Protein AF-A0AAV4F346-F1 (afdb_monomer)

pLDDT: mean 86.77, std 13.12, range [37.09, 98.25]

Secondary structure (DSSP, 8-state):
-PPP--HHHHHHHTT----TTSPPPEEEEEEEEEPTT-SSEEEEEEEEEETTTTEEEEEEEEEEE--S---TT-HHHHHHHHHHHHH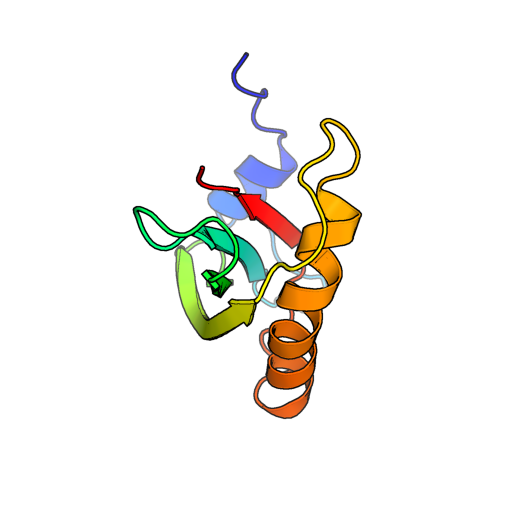HHHHHH-GGG--SEEEE--B-

Nearest PDB structures (foldseek):
  6ozq-assembly1_B  TM=9.103E-01  e=1.142E-09  Mus musculus
  6oze-assembly1_A  TM=8.322E-01  e=4.819E-10  Homo sapiens
  6ozo-assembly1_A  TM=8.824E-01  e=2.114E-09  Mus musculus
  4nsp-assembly1_A  TM=8.240E-01  e=9.861E-09  Homo sapiens
  6ozh-assembly2_D  TM=8.062E-01  e=1.311E-07  Ciona intestinalis

InterPro domains:
  IPR007581 Endonuclease V [PF04493] (25-92)
  IPR007581 Endonuclease V [PTHR28511] (25-101)

Foldseek 3Di:
DPDDCDVVNVCFQVVVDADPVRHWAKEKEWEWAADPPDPFKIKIKIWIATPNVRDTPDIDIDIGTQPDDDDPPCVCVRPVVVCVVVVVVCVVPPVVRPHPYYDYDYDD

Mean predicted aligned error: 6.36 Å

Solvent-accessible surface area (backbone atoms only — not comparable to full-atom values): 6373 Å² total; per-residue (Å²): 136,81,75,76,76,50,70,67,56,50,29,36,58,69,49,76,51,62,45,98,87,71,42,72,49,27,41,25,42,35,39,45,36,59,42,89,98,38,89,38,47,27,40,30,37,40,38,24,26,35,48,46,78,63,43,76,77,45,75,49,74,45,82,40,74,43,84,62,80,92,46,94,94,50,57,64,76,53,45,49,75,58,47,47,60,57,52,54,48,39,57,74,77,45,53,93,63,58,55,77,44,79,48,80,52,78,50,130

Radius of gyration: 15.75 Å; Cα contacts (8 Å, |Δi|>4): 179; chains: 1; bounding box: 38×28×38 Å

Sequence (108 aa):
MLTEDTPEIAALVGGQRRKPDGGRYFVGGVDISFIKGNNEDACACLSVLRMPDLKLVYQRMEMVKLTQPYIPGFLAFREVPALLPLFDHLRGVAPQFWPDVGSSCISD

Structure (mmCIF, N/CA/C/O backbone):
data_AF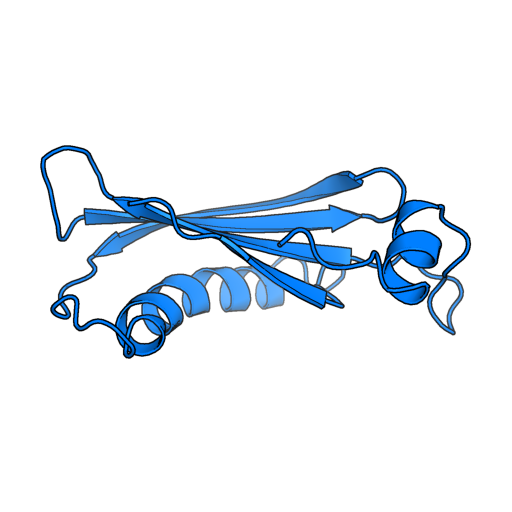-A0AAV4F346-F1
#
_entry.id   AF-A0AAV4F346-F1
#
loop_
_atom_site.group_PDB
_atom_site.id
_atom_site.type_symbol
_atom_site.label_atom_id
_atom_site.label_alt_id
_atom_site.label_comp_id
_atom_site.label_asym_id
_atom_site.label_entity_id
_atom_site.label_seq_id
_atom_site.pdbx_PDB_ins_code
_atom_site.Cartn_x
_atom_site.Cartn_y
_atom_site.Cartn_z
_atom_site.occupancy
_atom_site.B_iso_or_equiv
_atom_site.auth_seq_id
_atom_site.auth_comp_id
_atom_site.auth_asym_id
_atom_site.auth_atom_id
_atom_site.pdbx_PDB_model_num
ATOM 1 N N . MET A 1 1 ? 13.177 15.736 12.372 1.00 37.09 1 MET A N 1
ATOM 2 C CA . MET A 1 1 ? 14.178 14.669 12.184 1.00 37.09 1 MET A CA 1
ATOM 3 C C . MET A 1 1 ? 13.830 13.997 10.862 1.00 37.09 1 MET A C 1
ATOM 5 O O . MET A 1 1 ? 13.162 12.977 10.848 1.00 37.09 1 MET A O 1
ATOM 9 N N . LEU A 1 2 ? 14.108 14.688 9.751 1.00 41.72 2 LEU A N 1
ATOM 10 C CA . LEU A 1 2 ? 13.887 14.138 8.414 1.00 41.72 2 LEU A CA 1
ATOM 11 C C . LEU A 1 2 ? 15.025 13.146 8.195 1.00 41.72 2 LEU A C 1
ATOM 13 O O . LEU A 1 2 ? 16.184 13.514 8.373 1.00 41.72 2 LEU A O 1
ATOM 17 N N . THR A 1 3 ? 14.680 11.886 7.961 1.00 48.03 3 THR A N 1
ATOM 18 C CA . THR A 1 3 ? 15.636 10.815 7.688 1.00 48.03 3 THR A CA 1
ATOM 19 C C . THR A 1 3 ? 16.557 11.250 6.562 1.00 48.03 3 THR A C 1
ATOM 21 O O . THR A 1 3 ? 16.075 11.707 5.528 1.00 48.03 3 THR A O 1
ATOM 24 N N . GLU A 1 4 ? 17.867 11.130 6.767 1.00 56.09 4 GLU A N 1
ATOM 25 C CA . GLU A 1 4 ? 18.823 11.212 5.670 1.00 56.0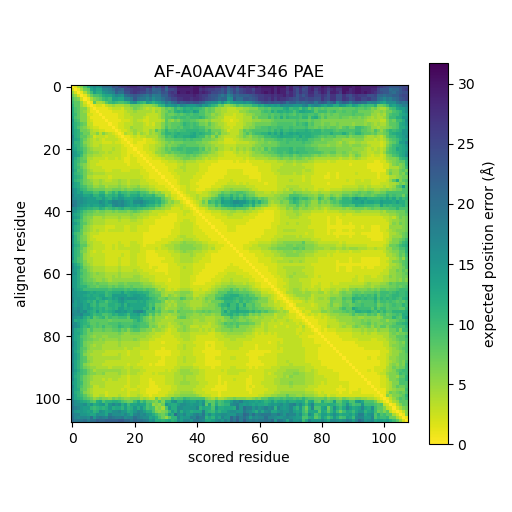9 4 GLU A CA 1
ATOM 26 C C . GLU A 1 4 ? 18.367 10.221 4.598 1.00 56.09 4 GLU A C 1
ATOM 28 O O . GLU A 1 4 ? 18.182 9.034 4.892 1.00 56.09 4 GLU A O 1
ATOM 33 N N . ASP A 1 5 ? 18.107 10.714 3.386 1.00 58.53 5 ASP A N 1
ATOM 34 C CA . ASP A 1 5 ? 17.777 9.867 2.248 1.00 58.53 5 ASP A CA 1
ATOM 35 C C . ASP A 1 5 ? 18.894 8.836 2.106 1.00 58.53 5 ASP A C 1
ATOM 37 O O . ASP A 1 5 ? 20.011 9.139 1.681 1.00 58.53 5 ASP A O 1
ATOM 41 N N . THR A 1 6 ? 18.611 7.600 2.513 1.00 68.75 6 THR A N 1
ATOM 42 C CA . THR A 1 6 ? 19.563 6.510 2.348 1.00 68.75 6 THR A CA 1
ATOM 43 C C . THR A 1 6 ? 19.848 6.412 0.845 1.00 68.75 6 THR A C 1
ATOM 45 O O . THR A 1 6 ? 18.895 6.438 0.059 1.00 68.75 6 THR A O 1
ATOM 48 N N . PRO A 1 7 ? 21.115 6.304 0.403 1.00 77.94 7 PRO A N 1
ATOM 49 C CA . PRO A 1 7 ? 21.479 6.324 -1.019 1.00 77.94 7 PRO A CA 1
ATOM 50 C C . PRO A 1 7 ? 20.693 5.312 -1.869 1.00 77.94 7 PRO A C 1
ATOM 52 O O . PRO A 1 7 ? 20.486 5.521 -3.062 1.00 77.94 7 PRO A O 1
ATOM 55 N N . GLU A 1 8 ? 20.187 4.244 -1.253 1.00 79.19 8 GLU A N 1
ATOM 56 C CA . GLU A 1 8 ? 19.286 3.280 -1.883 1.00 79.19 8 GLU A CA 1
ATOM 57 C C . GLU A 1 8 ? 17.926 3.863 -2.298 1.00 79.19 8 GLU A C 1
ATOM 59 O O . GLU A 1 8 ? 17.458 3.578 -3.403 1.00 79.19 8 GLU A O 1
ATOM 64 N N . ILE A 1 9 ? 17.293 4.674 -1.441 1.00 80.62 9 ILE A N 1
ATOM 65 C CA . ILE A 1 9 ? 16.019 5.348 -1.735 1.00 80.62 9 ILE A CA 1
ATOM 66 C C . ILE A 1 9 ? 16.243 6.387 -2.830 1.00 80.62 9 ILE A C 1
ATOM 68 O O . ILE A 1 9 ? 15.497 6.416 -3.808 1.00 80.62 9 ILE A O 1
ATOM 72 N N . ALA A 1 10 ? 17.317 7.174 -2.728 1.00 83.75 10 ALA A N 1
ATOM 73 C CA . ALA A 1 10 ? 17.678 8.146 -3.754 1.00 83.75 10 ALA A CA 1
ATOM 74 C C . ALA A 1 10 ? 17.913 7.473 -5.119 1.00 83.75 10 ALA A C 1
ATOM 76 O O . ALA A 1 10 ? 17.401 7.941 -6.134 1.00 83.75 10 ALA A O 1
ATOM 77 N N . ALA A 1 11 ? 18.602 6.328 -5.158 1.00 83.81 11 ALA A N 1
ATOM 78 C CA . ALA A 1 11 ? 18.811 5.566 -6.389 1.00 83.81 11 ALA A CA 1
ATOM 79 C C . ALA A 1 11 ? 17.508 4.965 -6.951 1.00 83.81 11 ALA A C 1
ATOM 81 O O . ALA A 1 11 ? 17.344 4.858 -8.171 1.00 83.81 11 ALA A O 1
ATOM 82 N N . LEU A 1 12 ? 16.577 4.567 -6.079 1.00 86.75 12 LEU A N 1
ATOM 83 C CA . LEU A 1 12 ? 15.258 4.063 -6.458 1.00 86.75 12 LEU A CA 1
ATOM 84 C C . LEU A 1 12 ? 14.395 5.166 -7.088 1.00 86.75 12 LEU A C 1
ATOM 86 O O . LEU A 1 12 ? 13.855 4.979 -8.180 1.00 86.75 12 LEU A O 1
ATOM 90 N N . VAL A 1 13 ? 14.305 6.317 -6.418 1.00 87.00 13 VAL A N 1
ATOM 91 C CA . VAL A 1 13 ? 13.552 7.498 -6.868 1.00 87.00 13 VAL A CA 1
ATOM 92 C C . VAL A 1 13 ? 14.190 8.110 -8.114 1.00 87.00 13 VAL A C 1
ATOM 94 O O . VAL A 1 13 ? 13.491 8.439 -9.065 1.00 87.00 13 VAL A O 1
ATOM 97 N N . GLY A 1 14 ? 15.521 8.181 -8.170 1.00 87.31 14 GLY A N 1
ATOM 98 C CA . GLY A 1 14 ? 16.277 8.666 -9.326 1.00 87.31 14 GLY A CA 1
ATOM 99 C C . GLY A 1 14 ? 16.290 7.706 -10.521 1.00 87.31 14 GLY A C 1
ATOM 100 O O . GLY A 1 14 ? 16.859 8.026 -11.563 1.00 87.31 14 GLY A O 1
ATOM 101 N N . GLY A 1 15 ? 15.697 6.513 -10.399 1.00 85.62 15 GLY A N 1
ATOM 102 C CA . GLY A 1 15 ? 15.623 5.527 -11.481 1.00 85.62 15 GLY A CA 1
ATOM 103 C C . GLY A 1 15 ? 16.950 4.849 -11.828 1.00 85.62 15 GLY A C 1
ATOM 104 O O . GLY A 1 15 ? 17.020 4.132 -12.829 1.00 85.62 15 GLY A O 1
ATOM 105 N N . GLN A 1 16 ? 17.980 5.056 -11.008 1.00 88.00 16 GLN A N 1
ATOM 106 C CA . GLN A 1 16 ? 19.303 4.444 -11.138 1.00 88.00 16 GLN A CA 1
ATOM 107 C C . GLN A 1 16 ? 19.300 2.980 -10.678 1.00 88.00 16 GLN A C 1
ATOM 109 O O . GLN A 1 16 ? 20.185 2.211 -11.047 1.00 88.00 16 GLN A O 1
ATOM 114 N N . ARG A 1 17 ? 18.284 2.571 -9.907 1.00 86.62 17 ARG A N 1
ATOM 115 C CA . ARG A 1 17 ? 18.113 1.201 -9.420 1.00 86.62 17 ARG A CA 1
ATOM 116 C C . ARG A 1 17 ? 17.117 0.408 -10.274 1.00 86.62 17 ARG A C 1
ATOM 118 O O . ARG A 1 17 ? 16.020 0.880 -10.579 1.00 86.62 17 ARG A O 1
ATOM 125 N N . ARG A 1 18 ? 17.478 -0.832 -10.617 1.00 88.81 18 ARG A N 1
ATOM 126 C CA . ARG A 1 18 ? 16.610 -1.834 -11.262 1.00 88.81 18 ARG A CA 1
ATOM 127 C C . ARG A 1 18 ? 16.751 -3.189 -10.583 1.00 88.81 18 ARG A C 1
ATOM 129 O O . ARG A 1 18 ? 17.762 -3.445 -9.932 1.00 88.81 18 ARG A O 1
ATOM 136 N N . LYS A 1 19 ? 15.730 -4.030 -10.730 1.00 89.19 19 LYS A N 1
ATOM 137 C CA . LYS A 1 19 ? 15.772 -5.418 -10.270 1.00 89.19 19 LYS A CA 1
ATOM 138 C C . LYS A 1 19 ? 16.825 -6.218 -11.056 1.00 89.19 19 LYS A C 1
ATOM 140 O O . LYS A 1 19 ? 17.169 -5.813 -12.170 1.00 89.19 19 LYS A O 1
ATOM 145 N N . PRO A 1 20 ? 17.309 -7.360 -10.527 1.00 89.38 20 PRO A N 1
ATOM 146 C CA . PRO A 1 20 ? 18.265 -8.223 -11.230 1.00 89.38 20 PRO A CA 1
ATOM 147 C C . PRO A 1 20 ? 17.792 -8.691 -12.615 1.00 89.38 20 PRO A C 1
ATOM 149 O O . PRO A 1 20 ? 18.605 -8.893 -13.508 1.00 89.38 20 PRO A O 1
ATOM 152 N N . ASP A 1 21 ? 16.479 -8.817 -12.809 1.00 91.19 21 ASP A N 1
ATOM 153 C CA . ASP A 1 21 ? 15.834 -9.177 -14.077 1.00 91.19 21 ASP A CA 1
ATOM 154 C C . ASP A 1 21 ? 15.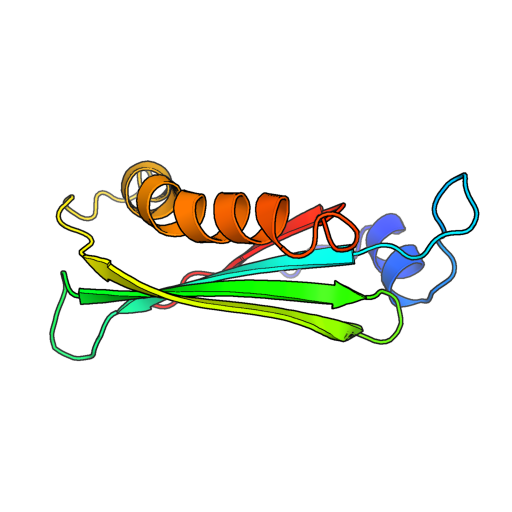631 -7.979 -15.034 1.00 91.19 21 ASP A C 1
ATOM 156 O O . ASP A 1 21 ? 15.013 -8.108 -16.089 1.00 91.19 21 ASP A O 1
ATOM 160 N N . GLY A 1 22 ? 16.125 -6.790 -14.674 1.00 90.44 22 GLY A N 1
ATOM 161 C CA . GLY A 1 22 ? 15.925 -5.547 -15.423 1.00 90.44 22 GLY A CA 1
ATOM 162 C C . GLY A 1 22 ? 14.560 -4.881 -15.200 1.00 90.44 22 GLY A C 1
ATOM 163 O O . GLY A 1 22 ? 14.301 -3.813 -15.778 1.00 90.44 22 GLY A O 1
ATOM 164 N N . GLY A 1 23 ? 13.713 -5.471 -14.353 1.00 91.12 23 GLY A N 1
ATOM 165 C CA . GLY A 1 23 ? 12.391 -4.990 -13.985 1.00 91.12 23 GLY A CA 1
ATOM 166 C C . GLY A 1 23 ? 12.402 -3.707 -13.153 1.00 91.12 23 GLY A C 1
ATOM 167 O O . GLY A 1 23 ? 13.424 -3.262 -12.613 1.00 91.12 23 GLY A O 1
ATOM 168 N N . ARG A 1 24 ? 11.222 -3.085 -13.063 1.00 93.31 24 ARG A N 1
ATOM 169 C CA . ARG A 1 24 ? 10.977 -1.924 -12.198 1.00 93.31 24 ARG A CA 1
ATOM 170 C C . ARG A 1 24 ? 10.626 -2.383 -10.786 1.00 93.31 24 ARG A C 1
ATOM 172 O O . ARG A 1 24 ? 10.048 -3.452 -10.600 1.00 93.31 24 ARG A O 1
ATOM 179 N N . TYR A 1 25 ? 10.963 -1.543 -9.819 1.00 94.88 25 TYR A N 1
ATOM 180 C CA . TYR A 1 25 ? 10.547 -1.713 -8.435 1.00 94.88 25 TYR A CA 1
ATOM 181 C C . TYR A 1 25 ? 9.140 -1.168 -8.209 1.00 94.88 25 TYR A C 1
ATOM 183 O O . TYR A 1 25 ? 8.733 -0.187 -8.841 1.00 94.88 25 TYR A O 1
ATOM 191 N N . PHE A 1 26 ? 8.443 -1.790 -7.270 1.00 95.62 26 PHE A N 1
ATOM 192 C CA . PHE A 1 26 ? 7.126 -1.412 -6.799 1.00 95.62 26 PHE A CA 1
ATOM 193 C C . PHE A 1 26 ? 7.187 -1.057 -5.316 1.00 95.62 26 PHE A C 1
ATOM 195 O O . PHE A 1 26 ? 7.701 -1.827 -4.504 1.00 95.62 26 PHE A O 1
ATOM 202 N N . VAL A 1 27 ? 6.653 0.109 -4.967 1.00 95.56 27 VAL A N 1
ATOM 203 C CA . VAL A 1 27 ? 6.542 0.580 -3.585 1.00 95.56 27 VAL A CA 1
ATOM 204 C C . VAL A 1 27 ? 5.078 0.521 -3.180 1.00 95.56 27 VAL A C 1
ATOM 206 O O . VAL A 1 27 ? 4.226 1.114 -3.839 1.00 95.56 27 VAL A O 1
ATOM 209 N N . GLY A 1 28 ? 4.793 -0.221 -2.116 1.00 95.56 28 GLY A N 1
ATOM 210 C CA . GLY A 1 28 ? 3.470 -0.333 -1.521 1.00 95.56 28 GLY A CA 1
ATOM 211 C C . GLY A 1 28 ? 3.273 0.726 -0.442 1.00 95.56 28 GLY A C 1
ATOM 212 O O . GLY A 1 28 ? 4.120 0.869 0.436 1.00 95.56 28 GLY A O 1
ATOM 213 N N . GLY A 1 29 ? 2.159 1.445 -0.495 1.00 95.50 29 GLY A N 1
ATOM 214 C CA . GLY A 1 29 ? 1.696 2.335 0.565 1.00 95.50 29 GLY A CA 1
ATOM 215 C C . GLY A 1 29 ? 0.408 1.795 1.168 1.00 95.50 29 GLY A C 1
ATOM 216 O O . GLY A 1 29 ? -0.521 1.483 0.418 1.00 95.50 29 GLY A O 1
ATOM 217 N N . VAL A 1 30 ? 0.351 1.698 2.492 1.00 95.31 30 VAL A N 1
ATOM 218 C CA . VAL A 1 30 ? -0.873 1.361 3.226 1.00 95.31 30 VAL A CA 1
ATOM 219 C C . VAL A 1 30 ? -1.267 2.485 4.166 1.00 95.31 30 VAL A C 1
ATOM 221 O O . VAL A 1 30 ? -0.395 3.149 4.725 1.00 95.31 30 VAL A O 1
ATOM 224 N N . ASP A 1 31 ? -2.571 2.685 4.316 1.00 94.12 31 ASP A N 1
ATOM 225 C CA . ASP A 1 31 ? -3.149 3.649 5.252 1.00 94.12 31 ASP A CA 1
ATOM 226 C C . ASP A 1 31 ? -4.476 3.133 5.795 1.00 94.12 31 ASP A C 1
ATOM 228 O O . ASP A 1 31 ? -5.175 2.366 5.126 1.00 94.12 31 ASP A O 1
ATOM 232 N N . ILE A 1 32 ? -4.803 3.541 7.016 1.00 92.75 32 ILE A N 1
ATOM 233 C CA . ILE A 1 32 ? -6.118 3.340 7.607 1.00 92.75 32 ILE A CA 1
ATOM 234 C C . ILE A 1 32 ? -6.581 4.675 8.174 1.00 92.75 32 ILE A C 1
ATOM 236 O O . ILE A 1 32 ? -5.912 5.246 9.031 1.00 92.75 32 ILE A O 1
ATOM 240 N N . SER A 1 33 ? -7.748 5.133 7.725 1.00 91.62 33 SER A N 1
ATOM 241 C CA . SER A 1 33 ? -8.345 6.394 8.173 1.00 91.62 33 SER A CA 1
ATOM 242 C C . SER A 1 33 ? -9.708 6.155 8.807 1.00 91.62 33 SER A C 1
ATOM 244 O O . SER A 1 33 ? -10.558 5.477 8.222 1.00 91.62 33 SER A O 1
ATOM 246 N N . PHE A 1 34 ? -9.958 6.748 9.971 1.00 89.25 34 PHE A N 1
ATOM 247 C CA . PHE A 1 34 ? -11.248 6.653 10.656 1.00 89.25 34 PHE A CA 1
ATOM 248 C C . PHE A 1 34 ? -12.307 7.575 10.039 1.00 89.25 34 PHE A C 1
ATOM 250 O O . PHE A 1 34 ? -12.019 8.662 9.529 1.00 89.25 34 PHE A O 1
ATOM 257 N N . ILE A 1 35 ? -13.574 7.161 10.110 1.00 88.00 35 ILE A N 1
ATOM 258 C CA . ILE A 1 35 ? -14.693 8.042 9.773 1.00 88.00 35 ILE A CA 1
ATOM 259 C C . ILE A 1 35 ? -14.848 9.078 10.890 1.00 88.00 35 ILE A C 1
ATOM 261 O O . ILE A 1 35 ? -14.942 8.739 12.067 1.00 88.00 35 ILE A O 1
ATOM 265 N N . LYS A 1 36 ? -14.935 10.364 10.535 1.00 84.06 36 LYS A N 1
ATOM 266 C CA . LYS A 1 36 ? -15.106 11.443 11.522 1.00 84.06 36 LYS A CA 1
ATOM 267 C C . LYS A 1 36 ? -16.293 11.178 12.451 1.0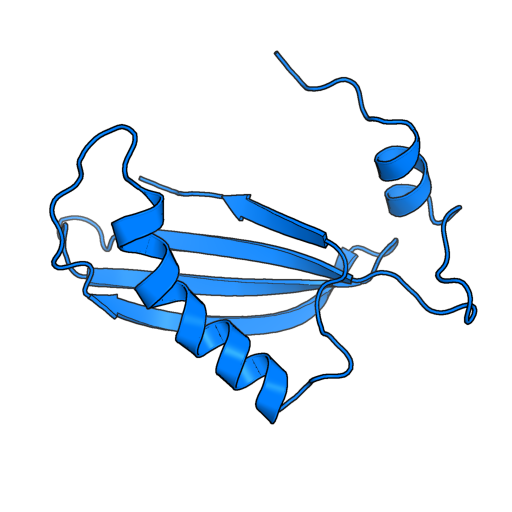0 84.06 36 LYS A C 1
ATOM 269 O O . LYS A 1 36 ? -17.418 10.997 11.994 1.00 84.06 36 LYS A O 1
ATOM 274 N N . GLY A 1 37 ? -16.033 11.228 13.755 1.00 81.69 37 GLY A N 1
ATOM 275 C CA . GLY A 1 37 ? -17.040 10.977 14.789 1.00 81.69 37 GLY A CA 1
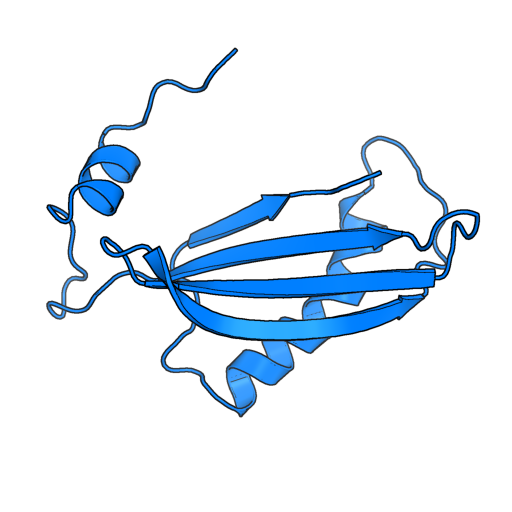ATOM 276 C C . GLY A 1 37 ? -17.313 9.495 15.061 1.00 81.69 37 GLY A C 1
ATOM 277 O O . GLY A 1 37 ? -18.231 9.196 15.821 1.00 81.69 37 GLY A O 1
ATOM 278 N N . ASN A 1 38 ? -16.537 8.581 14.472 1.00 80.81 38 ASN A N 1
ATOM 279 C CA . ASN A 1 38 ? -16.643 7.144 14.679 1.00 80.81 38 ASN A CA 1
ATOM 280 C C . ASN A 1 38 ? -15.251 6.520 14.868 1.00 80.81 38 ASN A C 1
ATOM 282 O O . ASN A 1 38 ? -14.404 6.578 13.983 1.00 80.81 38 ASN A O 1
ATOM 286 N N . ASN A 1 39 ? -15.026 5.897 16.026 1.00 80.06 39 ASN A N 1
ATOM 287 C CA . ASN A 1 39 ? -13.726 5.319 16.387 1.00 80.06 39 ASN A CA 1
ATOM 288 C C . ASN A 1 39 ? -13.594 3.829 16.022 1.00 80.06 39 ASN A C 1
ATOM 290 O O . ASN A 1 39 ? -12.580 3.208 16.343 1.00 80.06 39 ASN A O 1
ATOM 294 N N . GLU A 1 40 ? -14.622 3.248 15.403 1.00 86.25 40 GLU A N 1
ATOM 295 C CA . GLU A 1 40 ? -14.657 1.841 15.004 1.00 86.25 40 GLU A CA 1
ATOM 296 C C . GLU A 1 40 ? -14.625 1.692 13.485 1.00 86.25 40 GLU A C 1
ATOM 298 O O . GLU A 1 40 ? -13.897 0.845 12.974 1.00 86.25 40 GLU A O 1
ATOM 303 N N . ASP A 1 41 ? -15.397 2.500 12.760 1.00 91.62 41 ASP A N 1
ATOM 304 C CA . ASP A 1 41 ? -15.474 2.410 11.307 1.00 91.62 41 ASP A CA 1
ATOM 305 C C . ASP A 1 41 ? -14.324 3.189 10.661 1.00 91.62 41 ASP A C 1
ATOM 307 O O . ASP A 1 41 ? -14.152 4.392 10.874 1.00 91.62 41 ASP A O 1
ATOM 311 N N . ALA A 1 42 ? -13.546 2.488 9.844 1.00 92.81 42 ALA A N 1
ATOM 312 C CA . ALA A 1 42 ? -12.387 3.026 9.154 1.00 92.81 42 ALA A CA 1
ATOM 313 C C . ALA A 1 42 ? -12.335 2.546 7.698 1.00 92.81 42 ALA A C 1
ATOM 315 O O . ALA A 1 42 ? -13.010 1.595 7.304 1.00 92.81 42 ALA A O 1
ATOM 316 N N . CYS A 1 43 ? -11.528 3.211 6.884 1.00 94.44 43 CYS A N 1
ATOM 317 C CA . CYS A 1 43 ? -11.209 2.805 5.523 1.00 94.44 43 CYS A CA 1
ATOM 318 C C . CYS A 1 43 ? -9.747 2.371 5.480 1.00 94.44 43 CYS A C 1
ATOM 320 O O . CYS A 1 43 ? -8.867 3.176 5.770 1.00 94.44 43 CYS A O 1
ATOM 322 N N . ALA A 1 44 ? -9.496 1.116 5.118 1.00 95.56 44 ALA A N 1
ATOM 323 C CA . ALA A 1 44 ? -8.161 0.600 4.860 1.00 95.56 44 ALA A CA 1
ATOM 324 C C . ALA A 1 44 ? -7.835 0.737 3.370 1.00 95.56 44 ALA A C 1
ATOM 326 O O . ALA A 1 44 ? -8.652 0.395 2.514 1.00 95.56 44 ALA A O 1
ATOM 327 N N . CYS A 1 45 ? -6.634 1.206 3.049 1.00 96.62 45 CYS A N 1
ATOM 328 C CA . CYS A 1 45 ? -6.169 1.442 1.690 1.00 96.62 45 CYS A CA 1
ATOM 329 C C . CYS A 1 45 ? -4.825 0.751 1.447 1.00 96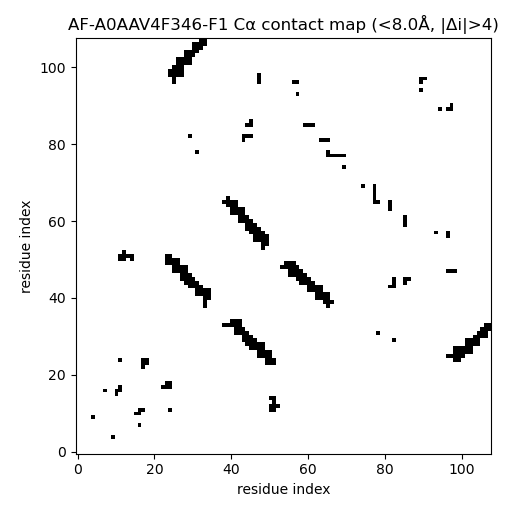.62 45 CYS A C 1
ATOM 331 O O . CYS A 1 45 ? -3.924 0.806 2.279 1.00 96.62 45 CYS A O 1
ATOM 333 N N . LEU A 1 46 ? -4.684 0.137 0.273 1.00 97.38 46 LEU A N 1
ATOM 334 C CA . LEU A 1 46 ? -3.431 -0.364 -0.282 1.00 97.38 46 LEU A CA 1
ATOM 335 C C . LEU A 1 46 ? -3.234 0.277 -1.651 1.00 97.38 46 LEU A C 1
ATOM 337 O O . LEU A 1 46 ? -4.085 0.163 -2.532 1.00 97.38 46 LEU A O 1
ATOM 341 N N . SER A 1 47 ? -2.085 0.905 -1.847 1.00 97.50 47 SER A N 1
ATOM 342 C CA . SER A 1 47 ? -1.645 1.491 -3.109 1.00 97.50 47 SER A CA 1
ATOM 343 C C . SER A 1 47 ? -0.295 0.904 -3.504 1.00 97.50 47 SER A C 1
ATOM 345 O O . SER A 1 47 ? 0.529 0.607 -2.644 1.00 97.50 47 SER A O 1
ATOM 347 N N . VAL A 1 48 ? -0.059 0.719 -4.800 1.00 97.81 48 VAL A N 1
ATOM 348 C CA . VAL A 1 48 ? 1.242 0.295 -5.326 1.00 97.81 48 VAL A CA 1
ATOM 349 C C . VAL A 1 48 ? 1.680 1.262 -6.409 1.00 97.81 48 VAL A C 1
ATOM 351 O O . VAL A 1 48 ? 0.977 1.468 -7.402 1.00 97.81 48 VAL A O 1
ATOM 354 N N . LEU A 1 49 ? 2.864 1.833 -6.220 1.00 97.12 49 LEU A N 1
ATOM 355 C CA . LEU A 1 49 ? 3.499 2.774 -7.128 1.00 97.12 49 LEU A CA 1
ATOM 356 C C . LEU A 1 49 ? 4.660 2.102 -7.856 1.00 97.12 49 LEU A C 1
ATOM 358 O O . LEU A 1 49 ? 5.456 1.382 -7.255 1.00 97.12 49 LEU A O 1
ATOM 362 N N . ARG A 1 50 ? 4.788 2.367 -9.154 1.00 96.06 50 ARG A N 1
ATOM 363 C CA . ARG A 1 50 ? 5.959 1.982 -9.939 1.00 96.06 50 ARG A CA 1
ATOM 364 C C . ARG A 1 50 ? 7.054 3.028 -9.794 1.00 96.06 50 ARG A C 1
ATOM 366 O O . ARG A 1 50 ? 6.813 4.218 -9.959 1.00 96.06 50 ARG A O 1
ATOM 373 N N . MET A 1 51 ? 8.276 2.568 -9.564 1.00 94.81 51 MET A N 1
ATOM 374 C CA . MET A 1 51 ? 9.455 3.427 -9.550 1.00 94.81 51 MET A CA 1
ATOM 375 C C . MET A 1 51 ? 10.131 3.457 -10.928 1.00 94.81 51 MET A C 1
ATOM 377 O O . MET A 1 51 ? 10.178 2.429 -11.617 1.00 94.81 51 MET A O 1
ATOM 381 N N . PRO A 1 52 ? 10.709 4.599 -11.342 1.00 94.62 52 PRO A N 1
ATOM 382 C CA . PRO A 1 52 ? 10.795 5.875 -10.616 1.00 94.62 52 PRO A CA 1
ATOM 383 C C . PRO A 1 52 ? 9.630 6.844 -10.879 1.00 94.62 52 PRO A C 1
ATOM 385 O O . PRO A 1 52 ? 9.592 7.917 -10.295 1.00 94.62 52 PRO A O 1
ATOM 388 N N . ASP A 1 53 ? 8.706 6.513 -11.783 1.00 94.00 53 ASP A N 1
ATOM 389 C CA . ASP A 1 53 ? 7.708 7.465 -12.286 1.00 94.00 53 ASP A CA 1
ATOM 390 C C . ASP A 1 53 ? 6.537 7.727 -11.330 1.00 94.00 53 ASP A C 1
ATOM 392 O O . ASP A 1 53 ? 5.650 8.513 -11.658 1.00 94.00 53 ASP A O 1
ATOM 396 N N . LEU A 1 54 ? 6.530 7.068 -10.167 1.00 94.19 54 LEU A N 1
ATOM 397 C CA . LEU A 1 54 ? 5.480 7.133 -9.148 1.00 94.19 54 LEU A CA 1
ATOM 398 C C . LEU A 1 54 ? 4.088 6.845 -9.724 1.00 94.19 54 LEU A C 1
ATOM 400 O O . LEU A 1 54 ? 3.072 7.312 -9.210 1.00 94.19 54 LEU A O 1
ATOM 404 N N . LYS A 1 55 ? 4.021 6.056 -10.804 1.00 96.62 55 LYS A N 1
ATOM 405 C CA . LYS A 1 55 ? 2.749 5.718 -11.433 1.00 96.62 55 LYS A CA 1
ATOM 406 C C . LYS A 1 55 ? 1.993 4.740 -10.543 1.00 96.62 55 LYS A C 1
ATOM 408 O O . LYS A 1 55 ? 2.500 3.655 -10.260 1.00 96.62 55 LYS A O 1
ATOM 413 N N . LEU A 1 56 ? 0.760 5.083 -10.179 1.00 97.62 56 LEU A N 1
ATOM 414 C CA . LEU A 1 56 ? -0.160 4.161 -9.518 1.00 97.62 56 LEU A CA 1
ATOM 415 C C . LEU A 1 56 ? -0.479 2.989 -10.456 1.00 97.62 56 LEU A C 1
ATOM 417 O O . LEU A 1 56 ? -1.059 3.181 -11.526 1.00 97.62 56 LEU A O 1
ATOM 421 N N . VAL A 1 57 ? -0.059 1.785 -10.070 1.00 97.88 57 VAL A N 1
ATOM 422 C CA . VAL A 1 57 ? -0.279 0.547 -10.838 1.00 97.88 57 VAL A CA 1
ATOM 423 C C . VAL A 1 57 ? -1.323 -0.365 -10.203 1.00 97.88 57 VAL A C 1
ATOM 425 O O . VAL A 1 57 ? -1.910 -1.188 -10.900 1.00 97.88 57 VAL A O 1
ATOM 428 N N . TYR A 1 58 ? -1.592 -0.196 -8.909 1.00 98.25 58 TYR A N 1
ATOM 429 C CA . TYR A 1 58 ? -2.658 -0.894 -8.201 1.00 98.25 58 TYR A CA 1
ATOM 430 C C . TYR A 1 58 ? -3.180 -0.042 -7.046 1.00 98.25 58 TYR A C 1
ATOM 432 O O . TYR A 1 58 ? -2.405 0.646 -6.381 1.00 98.25 58 TYR A O 1
ATOM 440 N N . GLN A 1 59 ? -4.484 -0.118 -6.792 1.00 97.81 59 GLN A N 1
ATOM 441 C CA . GLN A 1 59 ? -5.108 0.443 -5.602 1.00 97.81 59 GLN A CA 1
ATOM 442 C C . GLN A 1 59 ? -6.293 -0.419 -5.172 1.00 97.81 59 GLN A C 1
ATOM 444 O O . GLN A 1 59 ? -7.044 -0.920 -6.011 1.00 97.81 59 GLN A O 1
ATOM 449 N N . ARG A 1 60 ? -6.486 -0.549 -3.862 1.00 97.19 60 ARG A N 1
ATOM 450 C CA . ARG A 1 60 ? -7.674 -1.143 -3.258 1.00 97.19 60 ARG A CA 1
ATOM 451 C C . ARG A 1 60 ? -8.006 -0.411 -1.966 1.00 97.19 60 ARG A C 1
ATOM 453 O O . ARG A 1 60 ? -7.105 -0.081 -1.203 1.00 97.19 60 ARG A O 1
ATOM 460 N N . MET A 1 61 ? -9.293 -0.187 -1.739 1.00 96.38 61 MET A N 1
ATOM 461 C CA . MET A 1 61 ? -9.822 0.383 -0.506 1.00 96.38 61 MET A CA 1
ATOM 462 C C . MET A 1 61 ? -10.953 -0.501 0.003 1.00 96.38 61 MET A C 1
ATOM 464 O O . MET A 1 61 ? -11.751 -0.984 -0.804 1.00 96.38 61 MET A O 1
ATOM 468 N N . GLU A 1 62 ? -11.018 -0.711 1.312 1.00 94.94 62 GLU A N 1
ATOM 469 C CA . GLU A 1 62 ? -12.085 -1.468 1.964 1.00 94.94 62 GLU A CA 1
ATOM 470 C C . GLU A 1 62 ? -12.517 -0.792 3.260 1.00 94.94 62 GLU A C 1
ATOM 472 O O . GLU A 1 62 ? -11.693 -0.334 4.052 1.00 94.94 62 GLU A O 1
ATOM 477 N N . MET A 1 63 ? -13.832 -0.745 3.476 1.00 94.38 63 MET A N 1
ATOM 478 C CA . MET A 1 63 ? -14.388 -0.328 4.757 1.00 94.38 63 MET A CA 1
ATOM 479 C C . MET A 1 63 ? -14.194 -1.459 5.759 1.00 94.38 63 MET A C 1
ATOM 481 O O . MET A 1 63 ? -14.599 -2.595 5.513 1.00 94.38 63 MET A O 1
ATOM 485 N N . VAL A 1 64 ? -13.579 -1.136 6.886 1.00 92.69 64 VAL A N 1
ATOM 486 C CA . VAL A 1 64 ? -13.205 -2.077 7.936 1.00 92.69 64 VAL A CA 1
ATOM 487 C C . VAL A 1 64 ? -13.716 -1.582 9.277 1.00 92.69 64 VAL A C 1
ATOM 489 O O . VAL A 1 64 ? -13.929 -0.387 9.480 1.00 92.69 64 VAL A O 1
ATOM 492 N N . LYS A 1 65 ? -13.883 -2.519 10.208 1.00 91.00 65 LYS A N 1
ATOM 493 C CA . LYS A 1 65 ? -14.268 -2.208 11.578 1.00 91.00 65 LYS A CA 1
ATOM 494 C C . LYS A 1 65 ? -13.144 -2.569 12.542 1.00 91.00 65 LYS A C 1
ATOM 496 O O . LYS A 1 65 ? -12.823 -3.742 12.720 1.00 91.00 65 LYS A O 1
ATOM 501 N N . LEU A 1 66 ? -12.548 -1.560 13.164 1.00 88.38 66 LEU A N 1
ATOM 502 C CA . LEU A 1 66 ? -11.456 -1.679 14.124 1.00 88.38 66 LEU A CA 1
ATOM 503 C C . LEU A 1 66 ? -12.004 -1.773 15.553 1.00 88.38 66 LEU A C 1
ATOM 505 O O . LEU A 1 66 ? -12.000 -0.805 16.309 1.00 88.38 66 LEU A O 1
ATOM 509 N N . THR A 1 67 ? -12.472 -2.964 15.929 1.00 82.81 67 THR A N 1
ATOM 510 C CA . THR A 1 67 ? -13.106 -3.222 17.241 1.00 82.81 67 THR A CA 1
ATOM 511 C C . THR A 1 67 ? -12.136 -3.249 18.425 1.00 82.81 67 THR A C 1
ATOM 513 O O . THR A 1 67 ? -12.540 -3.142 19.580 1.00 82.81 67 THR A O 1
ATOM 516 N N . GLN A 1 68 ? -10.845 -3.423 18.159 1.00 81.44 68 GLN A N 1
ATOM 517 C CA . GLN A 1 68 ? -9.806 -3.499 19.172 1.00 81.44 68 GLN A CA 1
ATOM 518 C C . GLN A 1 68 ? -9.521 -2.094 19.723 1.00 81.44 68 GLN A C 1
ATOM 520 O O . GLN A 1 68 ? -9.430 -1.144 18.936 1.00 81.44 68 GLN A O 1
ATOM 525 N N . PRO A 1 69 ? -9.323 -1.939 21.044 1.00 79.81 69 PRO A N 1
ATOM 526 C CA . PRO A 1 69 ? -9.025 -0.643 21.638 1.00 79.81 69 PRO A CA 1
ATOM 527 C C . PRO A 1 69 ? -7.677 -0.103 21.151 1.00 79.81 69 PRO A C 1
ATOM 529 O O . PRO A 1 69 ? -6.728 -0.860 20.937 1.00 79.81 69 PRO A O 1
ATOM 532 N N . TYR A 1 70 ? -7.581 1.221 21.009 1.00 81.31 70 TYR A N 1
ATOM 533 C CA . TYR A 1 70 ? -6.300 1.882 20.778 1.00 81.31 70 TYR A CA 1
ATOM 534 C C . TYR A 1 70 ? -5.433 1.798 22.032 1.00 81.31 70 TYR A C 1
ATOM 536 O O . TYR A 1 70 ? -5.766 2.376 23.065 1.00 81.31 70 TYR A O 1
ATOM 544 N N . ILE A 1 71 ? -4.312 1.089 21.926 1.00 83.44 71 ILE A N 1
ATOM 545 C CA . ILE A 1 71 ? -3.281 1.050 22.959 1.00 83.44 71 ILE A CA 1
ATOM 546 C C . ILE A 1 71 ? -1.994 1.579 22.316 1.00 83.44 71 ILE A C 1
ATOM 548 O O . ILE A 1 71 ? -1.486 0.944 21.383 1.00 83.44 71 ILE A O 1
ATOM 552 N N . PRO A 1 72 ? -1.457 2.725 22.778 1.00 84.00 72 PRO A N 1
ATOM 553 C CA . PRO A 1 72 ? -0.185 3.245 22.291 1.00 84.00 72 PRO A CA 1
ATOM 554 C C . PRO A 1 72 ? 0.909 2.172 22.347 1.00 84.00 72 PRO A C 1
ATOM 556 O O . PRO A 1 72 ? 1.066 1.486 23.355 1.00 84.00 72 PRO A O 1
ATOM 559 N N . GLY A 1 73 ? 1.644 2.000 21.247 1.00 84.88 73 GLY A N 1
ATOM 560 C CA . GLY A 1 73 ? 2.666 0.954 21.107 1.00 84.88 73 GLY A CA 1
ATOM 561 C C . GLY A 1 73 ? 2.160 -0.412 20.617 1.00 84.88 73 GLY A C 1
ATOM 562 O O . GLY A 1 73 ? 2.983 -1.265 20.303 1.00 84.88 73 GLY A O 1
ATOM 563 N N . PHE A 1 74 ? 0.844 -0.621 20.477 1.00 83.62 74 PHE A N 1
ATOM 564 C CA . PHE A 1 74 ? 0.241 -1.879 19.992 1.00 83.62 74 PHE A CA 1
ATOM 565 C C . PHE A 1 74 ? -0.613 -1.690 18.730 1.00 83.62 74 PHE A C 1
ATOM 567 O O . PHE A 1 74 ? -1.504 -2.486 18.435 1.00 83.62 74 PHE A O 1
ATOM 574 N N . LEU A 1 75 ? -0.341 -0.635 17.964 1.00 82.88 75 LEU A N 1
ATOM 575 C CA . LEU A 1 75 ? -1.147 -0.247 16.810 1.00 82.88 75 LEU A CA 1
ATOM 576 C C . LEU A 1 75 ? -1.198 -1.335 15.725 1.00 82.88 75 LEU A C 1
ATOM 578 O O . LEU A 1 75 ? -2.275 -1.653 15.228 1.00 82.88 75 LEU A O 1
ATOM 582 N N . ALA A 1 76 ? -0.082 -2.030 15.486 1.00 80.88 76 ALA A N 1
ATOM 583 C CA . ALA A 1 76 ? -0.012 -3.137 14.531 1.00 80.88 76 ALA A CA 1
ATOM 584 C C . ALA A 1 76 ? -1.074 -4.234 14.770 1.00 80.88 76 ALA A C 1
ATOM 586 O O . ALA A 1 76 ? -1.583 -4.813 13.813 1.00 80.88 76 ALA A O 1
ATOM 587 N N . PHE A 1 77 ? -1.468 -4.500 16.023 1.00 84.56 77 PHE A N 1
ATOM 588 C CA . PHE A 1 77 ? -2.499 -5.500 16.340 1.00 84.56 77 PHE A CA 1
ATOM 589 C C . PHE A 1 77 ? -3.907 -5.077 15.907 1.00 84.56 77 PHE A C 1
ATOM 591 O O . PHE A 1 77 ? -4.765 -5.936 15.703 1.00 84.56 77 PHE A O 1
ATOM 598 N N . ARG A 1 78 ? -4.150 -3.770 15.771 1.00 84.69 78 ARG A N 1
ATOM 599 C CA . ARG A 1 78 ? -5.401 -3.232 15.227 1.00 84.69 78 ARG A CA 1
ATOM 600 C C . ARG A 1 78 ? -5.378 -3.253 13.702 1.00 84.69 78 ARG A C 1
ATOM 602 O O . ARG A 1 78 ? -6.375 -3.597 13.084 1.00 84.69 78 ARG A O 1
ATOM 609 N N . GLU A 1 79 ? -4.240 -2.918 13.103 1.00 85.81 79 GLU A N 1
ATOM 610 C CA . GLU A 1 79 ? -4.156 -2.596 11.674 1.00 85.81 79 GLU A CA 1
ATOM 611 C C . GLU A 1 79 ? -3.890 -3.799 10.777 1.00 85.81 79 GLU A C 1
ATOM 613 O O . GLU A 1 79 ? -4.506 -3.927 9.721 1.00 85.81 79 GLU A O 1
ATOM 618 N N . VAL A 1 80 ? -3.006 -4.712 11.191 1.00 89.06 80 VAL A N 1
ATOM 619 C CA . VAL A 1 80 ? -2.638 -5.875 10.371 1.00 89.06 80 VAL A CA 1
ATOM 620 C C . VAL A 1 80 ? -3.873 -6.686 9.947 1.00 89.06 80 VAL A C 1
ATOM 622 O O . VAL A 1 80 ? -3.988 -6.970 8.754 1.00 89.06 80 VAL A O 1
ATOM 625 N N . PRO A 1 81 ? -4.845 -6.999 10.833 1.00 91.38 81 PRO A N 1
ATOM 626 C CA . PRO A 1 81 ? -6.061 -7.707 10.429 1.00 91.38 81 PRO A CA 1
ATOM 627 C C . PRO A 1 81 ? -6.886 -6.978 9.361 1.00 91.38 81 PRO A C 1
ATOM 629 O O . PRO A 1 81 ? -7.482 -7.631 8.511 1.00 91.38 81 PRO A O 1
ATOM 632 N N . ALA A 1 82 ? -6.911 -5.642 9.390 1.00 91.75 82 ALA A N 1
ATOM 633 C CA . ALA A 1 82 ? -7.641 -4.826 8.423 1.00 91.75 82 ALA A CA 1
ATOM 634 C C . ALA A 1 82 ? -6.921 -4.715 7.068 1.00 91.75 82 ALA A C 1
ATOM 636 O O . ALA A 1 82 ? -7.571 -4.570 6.036 1.00 91.75 82 ALA A O 1
ATOM 637 N N . LEU A 1 83 ? -5.588 -4.807 7.052 1.00 93.75 83 LEU A N 1
ATOM 638 C CA . LEU A 1 83 ? -4.781 -4.710 5.831 1.00 93.75 83 LEU A CA 1
ATOM 639 C C . LEU A 1 83 ? -4.626 -6.047 5.098 1.00 93.75 83 LEU A C 1
ATOM 641 O O . LEU A 1 83 ? -4.490 -6.053 3.874 1.00 93.75 83 LEU A O 1
ATOM 645 N N . LEU A 1 84 ? -4.642 -7.178 5.813 1.00 93.75 84 LEU A N 1
ATOM 646 C CA . LEU A 1 84 ? -4.453 -8.514 5.229 1.00 93.75 84 LEU A CA 1
ATOM 647 C C . LEU A 1 84 ? -5.378 -8.805 4.028 1.00 93.75 84 LEU A C 1
ATOM 649 O O . LEU A 1 84 ? -4.852 -9.225 2.992 1.00 93.75 84 LEU A O 1
ATOM 653 N N . PRO A 1 85 ? -6.697 -8.518 4.082 1.00 95.56 85 PRO A N 1
ATOM 654 C CA . PRO A 1 85 ? -7.593 -8.741 2.946 1.00 95.56 85 PRO A CA 1
ATOM 655 C C . PRO A 1 85 ? -7.163 -8.003 1.670 1.00 95.56 85 PRO A C 1
ATOM 657 O O . PRO A 1 85 ? -7.279 -8.545 0.570 1.00 95.56 85 PRO A O 1
ATOM 660 N N . LEU A 1 86 ? -6.596 -6.798 1.800 1.00 97.00 86 LEU A N 1
ATOM 661 C CA . LEU A 1 86 ? -6.117 -6.009 0.662 1.00 97.00 86 LEU A CA 1
ATOM 662 C C . LEU A 1 86 ? -4.932 -6.688 -0.039 1.00 97.00 86 LEU A C 1
ATOM 664 O O . LEU A 1 86 ? -4.864 -6.702 -1.273 1.00 97.00 86 LEU A O 1
ATOM 668 N N . PHE A 1 87 ? -4.014 -7.268 0.741 1.00 96.06 87 PHE A N 1
ATOM 669 C CA . PHE A 1 87 ? -2.861 -8.010 0.227 1.00 96.06 87 PHE A CA 1
ATOM 670 C C . PHE A 1 87 ? -3.254 -9.363 -0.364 1.00 96.06 87 PHE A C 1
ATOM 672 O O . PHE A 1 87 ? -2.727 -9.741 -1.412 1.00 96.06 87 PHE A O 1
ATOM 679 N N . ASP A 1 88 ? -4.182 -10.083 0.265 1.00 96.94 88 ASP A N 1
ATOM 680 C CA . ASP A 1 88 ? -4.689 -11.346 -0.274 1.00 96.94 88 ASP A CA 1
ATOM 681 C C . ASP A 1 88 ? -5.421 -11.121 -1.599 1.00 96.94 88 ASP A C 1
ATOM 683 O O . ASP A 1 88 ? -5.198 -11.853 -2.568 1.00 96.94 88 ASP A O 1
ATOM 687 N N . HIS A 1 89 ? -6.205 -10.043 -1.693 1.00 97.62 89 HIS A N 1
ATOM 688 C CA . HIS A 1 89 ? -6.823 -9.635 -2.946 1.00 97.62 89 HIS A CA 1
ATOM 689 C C . HIS A 1 89 ? -5.771 -9.312 -4.014 1.00 97.62 89 HIS A C 1
ATOM 691 O O . HIS A 1 89 ? -5.852 -9.840 -5.123 1.00 97.62 89 HIS A O 1
ATOM 697 N N . LEU A 1 90 ? -4.751 -8.503 -3.690 1.00 97.69 90 LEU A N 1
ATOM 698 C CA . LEU A 1 90 ? -3.653 -8.191 -4.612 1.00 97.69 90 LEU A CA 1
ATOM 699 C C . LEU A 1 90 ? -2.970 -9.465 -5.130 1.00 97.69 90 LEU A C 1
ATOM 701 O O . LEU A 1 90 ? -2.760 -9.602 -6.336 1.00 97.69 90 LEU A O 1
ATOM 705 N N . ARG A 1 91 ? -2.677 -10.419 -4.238 1.00 97.19 91 ARG A N 1
ATOM 706 C CA . ARG A 1 91 ? -2.064 -11.706 -4.597 1.00 97.19 91 ARG A CA 1
ATOM 707 C C . ARG A 1 91 ? -2.928 -12.493 -5.585 1.00 97.19 91 ARG A C 1
ATOM 709 O O . ARG A 1 91 ? -2.382 -13.138 -6.476 1.00 97.19 91 ARG A O 1
ATOM 716 N N . GLY A 1 92 ? -4.251 -12.435 -5.434 1.00 97.62 92 GLY A N 1
ATOM 717 C CA . GLY A 1 92 ? -5.197 -13.132 -6.303 1.00 97.62 92 GLY A CA 1
ATOM 718 C C . GLY A 1 92 ? -5.405 -12.476 -7.670 1.00 97.62 92 GLY A C 1
ATOM 719 O O . GLY A 1 92 ? -5.542 -13.188 -8.661 1.00 97.62 92 GLY A O 1
ATOM 720 N N . VAL A 1 93 ? -5.433 -11.139 -7.744 1.00 97.81 93 VAL A N 1
ATOM 721 C CA . VAL A 1 93 ? -5.849 -10.431 -8.974 1.00 97.81 93 VAL A CA 1
ATOM 722 C C . VAL A 1 93 ? -4.710 -9.806 -9.771 1.00 97.81 93 VAL A C 1
ATOM 724 O O . VAL A 1 93 ? -4.835 -9.644 -10.983 1.00 97.81 93 VAL A O 1
ATOM 727 N N . ALA A 1 94 ? -3.623 -9.407 -9.111 1.00 97.06 94 ALA A N 1
ATOM 728 C CA . ALA A 1 94 ? -2.520 -8.696 -9.751 1.00 97.06 94 ALA A CA 1
ATOM 729 C C . ALA A 1 94 ? -1.158 -8.998 -9.089 1.00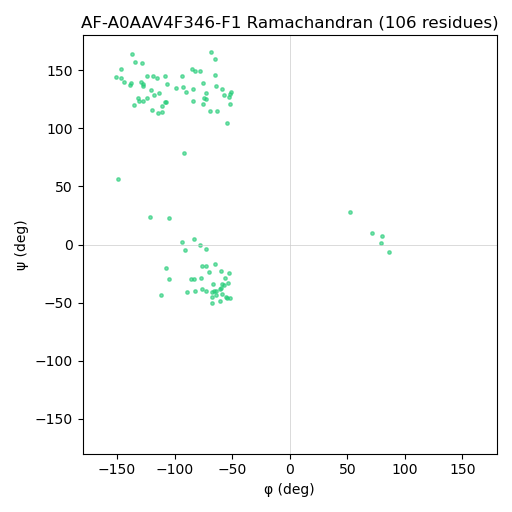 97.06 94 ALA A C 1
ATOM 731 O O . ALA A 1 94 ? -0.452 -8.071 -8.675 1.00 97.06 94 ALA A O 1
ATOM 732 N N . PRO A 1 95 ? -0.743 -10.279 -9.003 1.00 96.44 95 PRO A N 1
ATOM 733 C CA . PRO A 1 95 ? 0.507 -10.674 -8.348 1.00 96.44 95 PRO A CA 1
ATOM 734 C C . PRO A 1 95 ? 1.761 -10.043 -8.979 1.00 96.44 95 PRO A C 1
ATOM 736 O O . PRO A 1 95 ? 2.776 -9.885 -8.308 1.00 96.44 95 PRO A O 1
ATOM 739 N N . GLN A 1 96 ? 1.700 -9.623 -10.247 1.00 95.12 96 GLN A N 1
ATOM 740 C CA . GLN A 1 96 ? 2.781 -8.909 -10.933 1.00 95.12 96 GLN A CA 1
ATOM 741 C C . GLN A 1 96 ? 3.085 -7.520 -10.346 1.00 95.12 96 GLN A C 1
ATOM 743 O O . GLN A 1 96 ? 4.139 -6.959 -10.638 1.00 95.12 96 GLN A O 1
ATOM 748 N N . PHE A 1 97 ? 2.172 -6.959 -9.547 1.00 96.25 97 PHE A N 1
ATOM 749 C CA . PHE A 1 97 ? 2.351 -5.689 -8.840 1.00 96.25 97 PHE A CA 1
ATOM 750 C C . PHE A 1 97 ? 2.622 -5.891 -7.347 1.00 96.25 97 PHE A C 1
ATOM 752 O O . PHE A 1 97 ? 2.378 -4.989 -6.550 1.00 96.25 97 PHE A O 1
ATOM 759 N N . TRP A 1 98 ? 3.111 -7.067 -6.944 1.00 95.94 98 TRP A N 1
ATOM 760 C CA . TRP A 1 98 ? 3.519 -7.287 -5.561 1.00 95.94 98 TRP A CA 1
ATOM 761 C C . TRP A 1 98 ? 4.592 -6.258 -5.141 1.00 95.94 98 TRP A C 1
ATOM 763 O O . TRP A 1 98 ? 5.579 -6.095 -5.869 1.00 95.94 98 TRP A O 1
ATOM 773 N N . PRO A 1 99 ? 4.421 -5.548 -4.007 1.00 94.44 99 PRO A N 1
ATOM 774 C CA . PRO A 1 99 ? 5.388 -4.557 -3.552 1.00 94.44 99 PRO A CA 1
ATOM 775 C C . PRO A 1 99 ? 6.735 -5.190 -3.207 1.00 94.44 99 PRO A C 1
ATOM 777 O O . PRO A 1 99 ? 6.794 -6.205 -2.516 1.00 94.44 99 PRO A O 1
ATOM 780 N N . ASP A 1 100 ? 7.820 -4.549 -3.634 1.00 91.50 100 ASP A N 1
ATOM 781 C CA . ASP A 1 100 ? 9.180 -4.916 -3.225 1.00 91.50 100 ASP A CA 1
ATOM 782 C C . ASP A 1 100 ? 9.552 -4.289 -1.877 1.00 91.50 100 ASP A C 1
ATOM 784 O O . ASP A 1 100 ? 10.359 -4.834 -1.128 1.00 91.50 100 ASP A O 1
ATOM 788 N N . VAL A 1 101 ? 8.969 -3.123 -1.582 1.00 84.31 101 VAL A N 1
ATOM 789 C CA . VAL A 1 101 ? 9.132 -2.374 -0.332 1.00 84.31 101 VAL A CA 1
ATOM 790 C C . VAL A 1 101 ? 7.761 -1.847 0.089 1.00 84.31 101 VAL A C 1
ATOM 792 O O . VAL A 1 101 ? 6.994 -1.396 -0.763 1.00 84.31 101 VAL A O 1
ATOM 795 N N . GLY A 1 102 ? 7.445 -1.903 1.384 1.00 73.56 102 GLY A N 1
ATOM 796 C CA . GLY A 1 102 ? 6.198 -1.382 1.953 1.00 73.56 102 GLY A CA 1
ATOM 797 C C . GLY A 1 102 ? 6.439 -0.211 2.908 1.00 73.56 102 GLY A C 1
ATOM 798 O O . GLY A 1 102 ? 7.411 -0.225 3.659 1.00 73.56 102 GLY A O 1
ATOM 799 N N . SER A 1 103 ? 5.543 0.776 2.891 1.00 69.88 103 SER A N 1
ATOM 800 C CA . SER A 1 103 ? 5.461 1.881 3.853 1.00 69.88 103 SER A CA 1
ATOM 801 C C . SER A 1 103 ? 4.042 1.968 4.418 1.00 69.88 103 SER A C 1
ATOM 803 O O . SER A 1 103 ? 3.075 1.870 3.659 1.00 69.88 103 SER A O 1
ATOM 805 N N . SER A 1 104 ? 3.910 2.156 5.731 1.00 63.53 104 SER A N 1
ATOM 806 C CA . SER A 1 104 ? 2.630 2.398 6.407 1.00 63.53 104 SER A CA 1
ATOM 807 C C . SER A 1 104 ? 2.540 3.854 6.860 1.00 63.53 104 SER A C 1
ATOM 809 O O . SER A 1 104 ? 3.394 4.315 7.620 1.00 63.53 104 SER A O 1
ATOM 811 N N . CYS A 1 105 ? 1.509 4.566 6.417 1.00 52.19 105 CYS A N 1
ATOM 812 C CA . CYS A 1 105 ? 1.104 5.859 6.966 1.00 52.19 105 CYS A CA 1
ATOM 813 C C . CYS A 1 105 ? -0.199 5.654 7.737 1.00 52.19 105 CYS A C 1
ATOM 815 O O . CYS A 1 105 ? -0.979 4.792 7.363 1.00 52.19 105 CYS A O 1
ATOM 817 N N . ILE A 1 106 ? -0.399 6.372 8.838 1.00 54.81 106 ILE A N 1
ATOM 818 C CA . ILE A 1 106 ? -1.595 6.225 9.672 1.00 54.81 106 ILE A CA 1
ATOM 819 C C . ILE A 1 106 ? -2.119 7.628 9.929 1.00 54.81 106 ILE A C 1
ATOM 821 O O . ILE A 1 106 ? -1.354 8.507 10.338 1.00 54.81 106 ILE A O 1
ATOM 825 N N . SER A 1 107 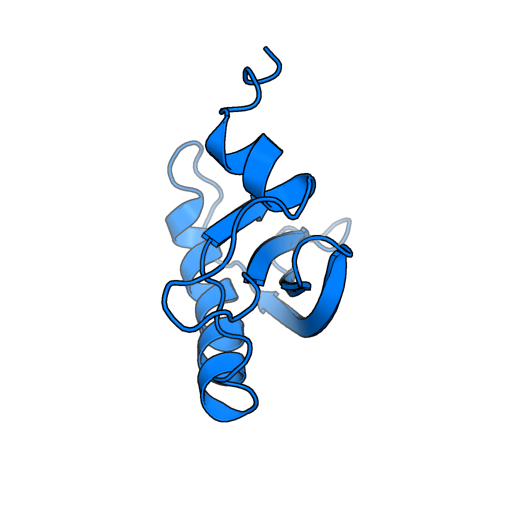? -3.394 7.843 9.623 1.00 55.56 107 SER A N 1
ATOM 826 C CA . SER A 1 107 ? -4.073 9.122 9.789 1.00 55.56 107 SER A CA 1
ATOM 827 C C . SER A 1 107 ? -5.114 9.025 10.909 1.00 55.56 107 SER A C 1
ATOM 829 O O . SER A 1 107 ? -6.090 8.285 10.793 1.00 55.56 107 SER A O 1
ATOM 831 N N . ASP A 1 108 ? -4.870 9.762 12.000 1.00 48.78 108 ASP A N 1
ATOM 832 C CA . ASP A 1 108 ? -5.798 9.919 13.134 1.00 48.78 108 ASP A CA 1
ATOM 833 C C . ASP A 1 108 ? -7.040 10.754 12.761 1.00 48.78 108 ASP A C 1
ATOM 835 O O . ASP A 1 108 ? -6.886 11.806 12.086 1.00 48.78 108 ASP A O 1
#

Organism: NCBI:txid1093978